Protein AF-A0A412AU76-F1 (afdb_monomer_lite)

Radius of gyration: 32.24 Å; chains: 1; bounding box: 71×30×71 Å

Structure (mmCIF, N/CA/C/O backbone):
data_AF-A0A412AU76-F1
#
_entry.id   AF-A0A412AU76-F1
#
loop_
_atom_site.group_PDB
_atom_site.id
_atom_site.type_symbol
_atom_site.label_atom_id
_atom_site.label_alt_id
_atom_site.label_comp_id
_atom_site.label_asym_id
_atom_site.label_entity_id
_atom_site.label_seq_id
_atom_site.pdbx_PDB_ins_code
_atom_site.Cartn_x
_atom_site.Cartn_y
_atom_site.Cartn_z
_atom_site.occupancy
_atom_site.B_iso_or_equiv
_atom_site.auth_seq_id
_atom_site.auth_comp_id
_atom_site.auth_asym_id
_atom_site.auth_atom_id
_atom_site.pdbx_PDB_model_num
ATOM 1 N N . MET A 1 1 ? -48.260 18.244 19.297 1.00 38.03 1 MET A N 1
ATOM 2 C CA . MET A 1 1 ? -47.382 17.431 20.155 1.00 38.03 1 MET A CA 1
ATOM 3 C C . MET A 1 1 ? -47.559 17.958 21.559 1.00 38.03 1 MET A C 1
ATOM 5 O O . MET A 1 1 ? -47.112 19.061 21.831 1.00 38.03 1 MET A O 1
ATOM 9 N N . THR A 1 2 ? -48.354 17.272 22.372 1.00 46.31 2 THR A N 1
ATOM 10 C CA . THR A 1 2 ? -48.491 17.573 23.798 1.00 46.31 2 THR A CA 1
ATOM 11 C C . THR A 1 2 ? -47.315 16.915 24.501 1.00 46.31 2 THR A C 1
ATOM 13 O O . THR A 1 2 ? -47.167 15.701 24.412 1.00 46.31 2 THR A O 1
ATOM 16 N N . GLU A 1 3 ? -46.452 17.716 25.121 1.00 54.84 3 GLU A N 1
ATOM 17 C CA . GLU A 1 3 ? -45.486 17.218 26.098 1.00 54.84 3 GLU A CA 1
ATOM 18 C C . GLU A 1 3 ? -46.295 16.601 27.243 1.00 54.84 3 GLU A C 1
ATOM 20 O O . GLU A 1 3 ? -46.923 17.313 28.029 1.00 54.84 3 GLU A O 1
ATOM 25 N N . GLU A 1 4 ? -46.370 15.272 27.284 1.00 61.22 4 GLU A N 1
ATOM 26 C CA . GLU A 1 4 ? -46.885 14.554 28.444 1.00 61.22 4 GLU A CA 1
ATOM 27 C C . GLU A 1 4 ? -45.905 14.806 29.594 1.00 61.22 4 GLU A C 1
ATOM 29 O O . GLU A 1 4 ? -44.838 14.201 29.675 1.00 61.22 4 GLU A O 1
ATOM 34 N N . MET A 1 5 ? -46.229 15.776 30.456 1.00 61.56 5 MET A N 1
ATOM 35 C CA . MET A 1 5 ? -45.533 15.965 31.727 1.00 61.56 5 MET A CA 1
ATOM 36 C C . MET A 1 5 ? -45.816 14.738 32.593 1.00 61.56 5 MET A C 1
ATOM 38 O O . MET A 1 5 ? -46.828 14.689 33.292 1.00 61.56 5 MET A O 1
ATOM 42 N N . MET A 1 6 ? -44.931 13.745 32.515 1.00 63.19 6 MET A N 1
ATOM 43 C CA . MET A 1 6 ? -44.938 12.595 33.414 1.00 63.19 6 MET A CA 1
ATOM 44 C C . MET A 1 6 ? -44.910 13.081 34.862 1.00 63.19 6 MET A C 1
ATOM 46 O O . MET A 1 6 ? -44.168 14.004 35.221 1.00 63.19 6 MET A O 1
ATOM 50 N N . SER A 1 7 ? -45.747 12.473 35.696 1.00 79.81 7 SER A N 1
ATOM 51 C CA . SER A 1 7 ? -45.766 12.788 37.120 1.00 79.81 7 SER A CA 1
ATOM 52 C C . SER A 1 7 ? -44.465 12.323 37.786 1.00 79.81 7 SER A C 1
ATOM 54 O O . SER A 1 7 ? -43.842 11.352 37.359 1.00 79.81 7 SER A O 1
ATOM 56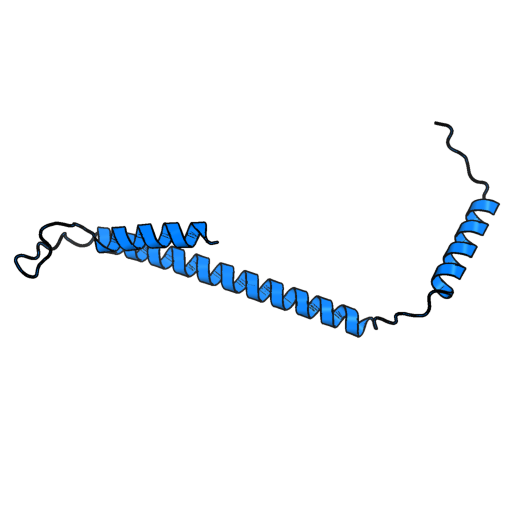 N N . LEU A 1 8 ? -44.041 12.993 38.862 1.00 77.00 8 LEU A N 1
ATOM 57 C CA . LEU A 1 8 ? -42.842 12.587 39.614 1.00 77.00 8 LEU A CA 1
ATOM 58 C C . LEU A 1 8 ? -42.929 11.137 40.129 1.00 77.00 8 LEU A C 1
ATOM 60 O O . LEU A 1 8 ? -41.902 10.472 40.237 1.00 77.00 8 LEU A O 1
ATOM 64 N N . ASP A 1 9 ? -44.141 10.643 40.394 1.00 82.19 9 ASP A N 1
ATOM 65 C CA . ASP A 1 9 ? -44.389 9.258 40.805 1.00 82.19 9 ASP A CA 1
ATOM 66 C C . ASP A 1 9 ? -44.166 8.256 39.662 1.00 82.19 9 ASP A C 1
ATOM 68 O O . ASP A 1 9 ? -43.622 7.177 39.898 1.00 82.19 9 ASP A O 1
ATOM 72 N N . GLU A 1 10 ? -44.523 8.603 38.422 1.00 81.06 10 GLU A N 1
ATOM 73 C CA . GLU A 1 10 ? -44.209 7.778 37.246 1.00 81.06 10 GLU A CA 1
ATOM 74 C C . GLU A 1 10 ? -42.708 7.716 36.994 1.00 81.06 10 GLU A C 1
ATOM 76 O O . GLU A 1 10 ? -42.169 6.627 36.818 1.00 81.06 10 GLU A O 1
ATOM 81 N N . VAL A 1 11 ? -42.012 8.851 37.093 1.00 82.00 11 VAL A N 1
ATOM 82 C CA . VAL A 1 11 ? -40.549 8.892 36.950 1.00 82.00 11 VAL A CA 1
ATOM 83 C C . VAL A 1 11 ? -39.869 8.054 38.038 1.00 82.00 11 VAL A C 1
ATOM 85 O O . VAL A 1 11 ? -38.929 7.311 37.764 1.00 82.00 11 VAL A O 1
ATOM 88 N N . ALA A 1 12 ? -40.349 8.125 39.283 1.00 83.38 12 ALA A N 1
ATOM 89 C CA . ALA A 1 12 ? -39.816 7.316 40.377 1.00 83.38 12 ALA A CA 1
ATOM 90 C C . ALA A 1 12 ? -40.063 5.814 40.164 1.00 83.38 12 ALA A C 1
ATOM 92 O O . ALA A 1 12 ? -39.200 4.991 40.483 1.00 83.38 12 ALA A O 1
ATOM 93 N N . LYS A 1 13 ? -41.225 5.457 39.610 1.00 88.00 13 LYS A N 1
ATOM 94 C CA . LYS A 1 13 ? -41.584 4.077 39.290 1.00 88.00 13 LYS A CA 1
ATOM 95 C C . LYS A 1 13 ? -40.725 3.521 38.153 1.00 88.00 13 LYS A C 1
ATOM 97 O O . LYS A 1 13 ? -40.157 2.447 38.323 1.00 88.00 13 LYS A O 1
ATOM 102 N N . GLU A 1 14 ? -40.546 4.268 37.067 1.00 84.81 14 GLU A N 1
ATOM 103 C CA . GLU A 1 14 ? -39.669 3.873 35.958 1.00 84.81 14 GLU A CA 1
ATOM 104 C C . GLU A 1 14 ? -38.211 3.728 36.405 1.00 84.81 14 GLU A C 1
ATOM 106 O O . GLU A 1 14 ? -37.556 2.741 36.075 1.00 84.81 14 GLU A O 1
ATOM 111 N N . CYS A 1 15 ? -37.706 4.653 37.228 1.00 82.50 15 CYS A N 1
ATOM 112 C CA . CYS A 1 15 ? -36.364 4.545 37.803 1.00 82.50 15 CYS A CA 1
ATOM 113 C C . CYS A 1 15 ? -36.197 3.279 38.653 1.00 82.50 15 CYS A C 1
ATOM 115 O O . CYS A 1 15 ? -35.145 2.639 38.615 1.00 82.50 15 CYS A O 1
ATOM 117 N N . LYS A 1 16 ? -37.225 2.907 39.421 1.00 88.00 16 LYS A N 1
ATOM 118 C CA . LYS A 1 16 ? -37.207 1.695 40.242 1.00 88.00 16 LYS A CA 1
ATOM 119 C C . LYS A 1 16 ? -37.237 0.434 39.381 1.00 88.00 16 LYS A C 1
ATOM 121 O O . LYS A 1 16 ? -36.441 -0.468 39.617 1.00 88.00 16 LYS A O 1
ATOM 126 N N . GLU A 1 17 ? -38.096 0.396 38.367 1.00 87.75 17 GLU A N 1
ATOM 127 C CA . GLU A 1 17 ? -38.194 -0.724 37.426 1.00 87.75 17 GLU A CA 1
ATOM 128 C C . GLU A 1 17 ? -36.901 -0.889 36.610 1.00 87.75 17 GLU A C 1
ATOM 130 O O . GLU A 1 17 ? -36.426 -2.008 36.433 1.00 87.75 17 GLU A O 1
ATOM 135 N N . ALA A 1 18 ? -36.263 0.211 36.196 1.00 79.06 18 ALA A N 1
ATOM 136 C CA . ALA A 1 18 ? -34.966 0.189 35.523 1.00 79.06 18 ALA A CA 1
ATOM 137 C C . ALA A 1 18 ? -33.836 -0.308 36.442 1.00 79.06 18 ALA A C 1
ATOM 139 O O . ALA A 1 18 ? -32.985 -1.088 36.014 1.00 79.06 18 ALA A O 1
ATOM 140 N N . ALA A 1 19 ? -33.832 0.108 37.712 1.00 80.50 19 ALA A N 1
ATOM 141 C CA . ALA A 1 19 ? -32.855 -0.354 38.694 1.00 80.50 19 ALA A CA 1
ATOM 142 C C . ALA A 1 19 ? -33.027 -1.846 39.019 1.00 80.50 19 ALA A C 1
ATOM 144 O O . ALA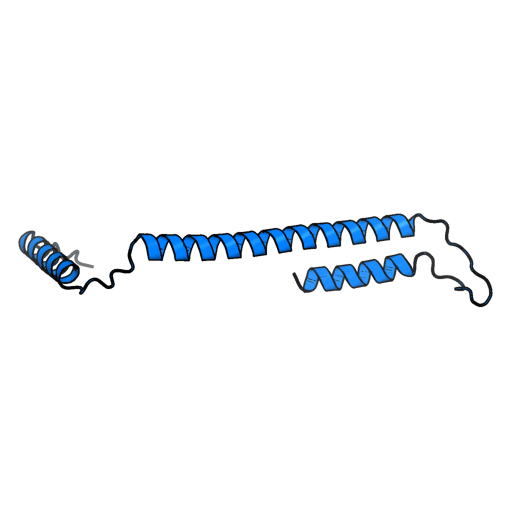 A 1 19 ? -32.042 -2.578 39.090 1.00 80.50 19 ALA A O 1
ATOM 145 N N . GLU A 1 20 ? -34.267 -2.310 39.177 1.00 83.88 20 GLU A N 1
ATOM 146 C CA . GLU A 1 20 ? -34.582 -3.726 39.378 1.00 83.88 20 GLU A CA 1
ATOM 147 C C . GLU A 1 20 ? -34.227 -4.552 38.139 1.00 83.88 20 GLU A C 1
ATOM 149 O O . GLU A 1 20 ? -33.637 -5.620 38.278 1.00 83.88 20 GLU A O 1
ATOM 154 N N . TYR A 1 21 ? -34.483 -4.035 36.935 1.00 79.25 21 TYR A N 1
ATOM 155 C CA . TYR A 1 21 ? -34.078 -4.672 35.685 1.00 79.25 21 TYR A CA 1
ATOM 156 C C . TYR A 1 21 ? -32.556 -4.842 35.609 1.00 79.25 21 TYR A C 1
ATOM 158 O O . TYR A 1 21 ? -32.087 -5.962 35.412 1.00 79.25 21 TYR A O 1
ATOM 166 N N . LEU A 1 22 ? -31.786 -3.776 35.857 1.00 69.56 22 LEU A N 1
ATOM 167 C CA . LEU A 1 22 ? -30.318 -3.815 35.876 1.00 69.56 22 LEU A CA 1
ATOM 168 C C . LEU A 1 22 ? -29.763 -4.752 36.957 1.00 69.56 22 LEU A C 1
ATOM 170 O O . LEU A 1 22 ? -28.793 -5.458 36.709 1.00 69.56 22 LEU A O 1
ATOM 174 N N . ALA A 1 23 ? -30.381 -4.790 38.139 1.00 72.62 23 ALA A N 1
ATOM 175 C CA . ALA A 1 23 ? -29.987 -5.696 39.217 1.00 72.62 23 ALA A CA 1
ATOM 176 C C . ALA A 1 23 ? -30.388 -7.159 38.952 1.00 72.62 23 ALA A C 1
ATOM 178 O O . ALA A 1 23 ? -29.755 -8.078 39.471 1.00 72.62 23 ALA A O 1
ATOM 179 N N . SER A 1 24 ? -31.453 -7.374 38.172 1.00 70.81 24 SER A N 1
ATOM 180 C CA . SER A 1 24 ? -31.962 -8.696 37.793 1.00 70.81 24 SER A CA 1
ATOM 181 C C . SER A 1 24 ? -31.281 -9.280 36.565 1.00 70.81 24 SER A C 1
ATOM 183 O O . SER A 1 24 ? -31.440 -10.477 36.315 1.00 70.81 24 SER A O 1
ATOM 185 N N . GLN A 1 25 ? -30.532 -8.468 35.805 1.00 66.44 25 GLN A N 1
ATOM 186 C CA . GLN A 1 25 ? -29.687 -9.003 34.755 1.00 66.44 25 GLN A CA 1
ATOM 187 C C . GLN A 1 25 ? -28.685 -9.941 35.433 1.00 66.44 25 GLN A C 1
ATOM 189 O O . GLN A 1 25 ? -27.881 -9.485 36.254 1.00 66.44 25 GLN A O 1
ATOM 194 N N . PRO A 1 26 ? -28.755 -11.261 35.162 1.00 52.69 26 PRO A N 1
ATOM 195 C CA . PRO A 1 26 ? -27.722 -12.158 35.630 1.00 52.69 26 PRO A CA 1
ATOM 196 C C . PRO A 1 26 ? -26.439 -11.582 35.064 1.00 52.69 26 PRO A C 1
ATOM 198 O O . PRO A 1 26 ? -26.402 -11.259 33.878 1.00 52.69 26 PRO A O 1
ATOM 201 N N . GLY A 1 27 ? -25.442 -11.370 35.919 1.00 59.59 27 GLY A N 1
ATOM 202 C CA . GLY A 1 27 ? -24.147 -10.915 35.464 1.00 59.59 27 GLY A CA 1
ATOM 203 C C . GLY A 1 27 ? -23.663 -11.881 34.393 1.00 59.59 27 GLY A C 1
ATOM 204 O O . GLY A 1 27 ? -23.038 -12.893 34.703 1.00 59.59 27 GLY A O 1
ATOM 205 N N . GLU A 1 28 ? -23.890 -11.540 33.128 1.00 58.44 28 GLU A N 1
ATOM 206 C CA . GLU A 1 28 ? -22.900 -11.745 32.097 1.00 58.44 28 GLU A CA 1
ATOM 207 C C . GLU A 1 28 ? -21.740 -10.876 32.557 1.00 58.44 28 GLU A C 1
ATOM 209 O O . GLU A 1 28 ? -21.555 -9.738 32.135 1.00 58.44 28 GLU A O 1
ATOM 214 N N . GLY A 1 29 ? -21.024 -11.393 33.558 1.00 58.25 29 GLY A N 1
ATOM 215 C CA . GLY A 1 29 ? -19.748 -10.907 34.008 1.00 58.25 29 GLY A CA 1
ATOM 216 C C . GLY A 1 29 ? -18.799 -11.171 32.864 1.00 58.25 29 GLY A C 1
ATOM 217 O O . GLY A 1 29 ? -17.960 -12.063 32.933 1.00 58.25 29 GLY A O 1
ATOM 218 N N . TYR A 1 30 ? -18.958 -10.403 31.791 1.00 58.81 30 TYR A N 1
ATOM 219 C CA . TYR A 1 30 ? -17.833 -9.980 31.006 1.00 58.81 30 TYR A CA 1
ATOM 220 C C . TYR A 1 30 ? -17.010 -9.164 31.988 1.00 58.81 30 TYR A C 1
ATOM 222 O O . TYR A 1 30 ? -17.245 -7.976 32.206 1.00 58.81 30 TYR A O 1
ATOM 230 N N . ASP A 1 31 ? -16.165 -9.891 32.716 1.00 78.00 31 ASP A N 1
ATOM 231 C CA . ASP A 1 31 ? -15.231 -9.343 33.672 1.00 78.00 31 ASP A CA 1
ATOM 232 C C . ASP A 1 31 ? -14.586 -8.130 33.008 1.00 78.00 31 ASP A C 1
ATOM 234 O O . ASP A 1 31 ? -14.213 -8.193 31.830 1.00 78.00 31 ASP A O 1
ATOM 238 N N . LEU A 1 32 ? -14.536 -7.005 33.718 1.00 76.25 32 LEU A N 1
ATOM 239 C CA . LEU A 1 32 ? -13.999 -5.765 33.165 1.00 76.25 32 LEU A CA 1
ATOM 240 C C . LEU A 1 32 ? -12.598 -6.020 32.588 1.00 76.25 32 LEU A C 1
ATOM 242 O O . LEU A 1 32 ? -12.256 -5.476 31.541 1.00 76.25 32 LEU A O 1
ATOM 246 N N . ASP A 1 33 ? -11.849 -6.938 33.202 1.00 79.31 33 ASP A N 1
ATOM 247 C CA . ASP A 1 33 ? -10.558 -7.422 32.718 1.00 79.31 33 ASP A CA 1
ATOM 248 C C . ASP A 1 33 ? -10.645 -8.154 31.369 1.00 79.31 33 ASP A C 1
ATOM 250 O O . ASP A 1 33 ? -9.798 -7.941 30.501 1.00 79.31 33 ASP A O 1
ATOM 254 N N . THR A 1 34 ? -11.681 -8.965 31.140 1.00 81.56 34 THR A N 1
ATOM 255 C CA . THR A 1 34 ? -11.926 -9.627 29.845 1.00 81.56 34 THR A CA 1
ATOM 256 C C . THR A 1 34 ? -12.285 -8.601 28.770 1.00 81.56 34 THR A C 1
ATOM 258 O O . THR A 1 34 ? -11.711 -8.625 27.684 1.00 81.56 34 THR A O 1
ATOM 261 N N . LEU A 1 35 ? -13.147 -7.629 29.087 1.00 83.38 35 LEU A N 1
ATOM 262 C CA . LEU A 1 35 ? -13.507 -6.555 28.154 1.00 83.38 35 LEU A CA 1
ATOM 263 C C . LEU A 1 35 ? -12.295 -5.687 27.780 1.00 83.38 35 LEU A C 1
ATOM 265 O O . LEU A 1 35 ? -12.091 -5.365 26.609 1.00 83.38 35 LEU A O 1
ATOM 269 N N . MET A 1 36 ? -11.480 -5.310 28.770 1.00 79.12 36 MET A N 1
ATOM 270 C CA . MET A 1 36 ? -10.252 -4.544 28.546 1.00 79.12 36 MET A CA 1
ATOM 271 C C . MET A 1 36 ? -9.249 -5.325 27.696 1.00 79.12 36 MET A C 1
ATOM 273 O O . MET A 1 36 ? -8.609 -4.749 26.817 1.00 79.12 36 MET A O 1
ATOM 277 N N . ARG A 1 37 ? -9.121 -6.637 27.925 1.00 83.06 37 ARG A N 1
ATOM 278 C CA . ARG A 1 37 ? -8.238 -7.503 27.140 1.00 83.06 37 ARG A CA 1
ATOM 279 C C . ARG A 1 37 ? -8.668 -7.581 25.679 1.00 83.06 37 ARG A C 1
ATOM 281 O O . ARG A 1 37 ? -7.824 -7.409 24.803 1.00 83.06 37 ARG A O 1
ATOM 288 N N . ASP A 1 38 ? -9.958 -7.775 25.424 1.00 84.38 38 ASP A N 1
ATOM 289 C CA . ASP A 1 38 ? -10.509 -7.841 24.068 1.00 84.38 38 ASP A CA 1
ATOM 290 C C . ASP A 1 38 ? -10.336 -6.508 23.330 1.00 84.38 38 ASP A C 1
ATOM 292 O O . ASP A 1 38 ? -9.930 -6.480 22.168 1.00 84.38 38 ASP A O 1
ATOM 296 N N . LYS A 1 39 ? -10.554 -5.383 24.021 1.00 82.06 39 LYS A N 1
ATOM 297 C CA . LYS A 1 39 ? -10.330 -4.048 23.449 1.00 82.06 39 LYS A CA 1
ATOM 298 C C . LYS A 1 39 ? -8.860 -3.764 23.157 1.00 82.06 39 LYS A C 1
ATOM 300 O O . LYS A 1 39 ? -8.560 -3.141 22.141 1.00 82.06 39 LYS A O 1
ATOM 305 N N . ASN A 1 40 ? -7.948 -4.242 24.002 1.00 83.12 40 ASN A N 1
ATOM 306 C CA . ASN A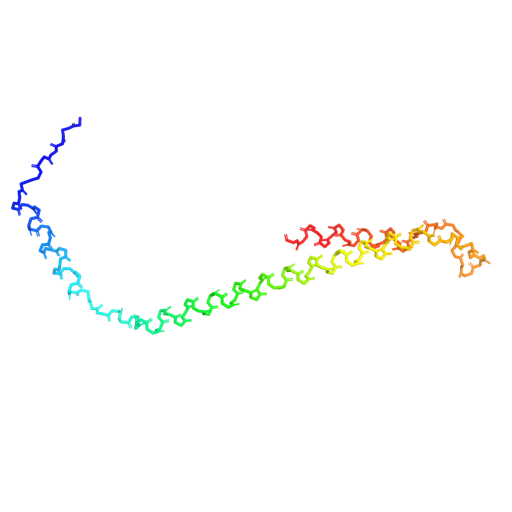 1 40 ? -6.515 -4.141 23.739 1.00 83.12 40 ASN A CA 1
ATOM 307 C C . ASN A 1 40 ? -6.096 -4.992 22.535 1.00 83.12 40 ASN A C 1
ATOM 309 O O . ASN A 1 40 ? -5.326 -4.512 21.711 1.00 83.12 40 ASN A O 1
ATOM 313 N N . LEU A 1 41 ? -6.633 -6.207 22.391 1.00 88.06 41 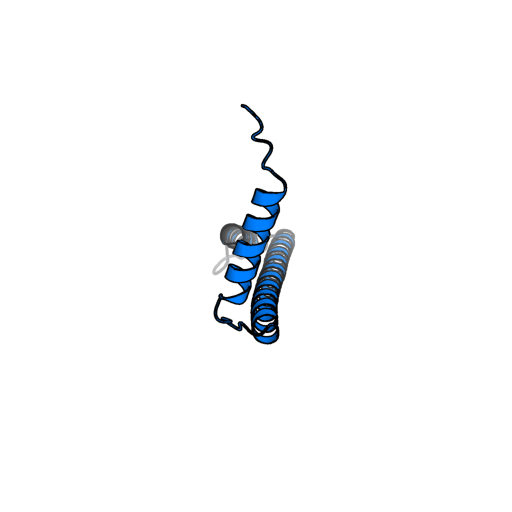LEU A N 1
ATOM 314 C CA . LEU A 1 41 ? -6.395 -7.057 21.218 1.00 88.06 41 LEU A CA 1
ATOM 315 C C . LEU A 1 41 ? -6.876 -6.381 19.925 1.00 88.06 41 LEU A C 1
ATOM 317 O O . LEU A 1 41 ? -6.118 -6.277 18.965 1.00 88.06 41 LEU A O 1
ATOM 321 N N . GLU A 1 42 ? -8.099 -5.846 19.919 1.00 84.44 42 GLU A N 1
ATOM 322 C CA . GLU A 1 42 ? -8.662 -5.109 18.778 1.00 84.44 42 GLU A CA 1
ATOM 323 C C . GLU A 1 42 ? -7.807 -3.878 18.412 1.00 84.44 42 GLU A C 1
ATOM 325 O O . GLU A 1 42 ? -7.599 -3.556 17.234 1.00 84.44 42 GLU A O 1
ATOM 330 N N . PHE A 1 43 ? -7.268 -3.195 19.425 1.00 84.38 43 PHE A N 1
ATOM 331 C CA . PHE A 1 43 ? -6.371 -2.061 19.241 1.00 84.38 43 PHE A CA 1
ATOM 332 C C . PHE A 1 43 ? -5.008 -2.477 18.670 1.00 84.38 43 PHE A C 1
ATOM 334 O O . PHE A 1 43 ? -4.535 -1.850 17.722 1.00 84.38 43 PHE A O 1
ATOM 341 N N . GLU A 1 44 ? -4.393 -3.544 19.182 1.00 85.88 44 GLU A N 1
ATOM 342 C CA . GLU A 1 44 ? -3.128 -4.079 18.662 1.00 85.88 44 GLU A CA 1
ATOM 343 C C . GLU A 1 44 ? -3.260 -4.561 17.212 1.00 85.88 44 GLU A C 1
ATOM 345 O O . GLU A 1 44 ? -2.402 -4.266 16.376 1.00 85.88 44 GLU A O 1
ATOM 350 N N . GLU A 1 45 ? -4.360 -5.234 16.869 1.00 85.81 45 GLU A N 1
ATOM 351 C CA . GLU A 1 45 ? -4.652 -5.625 15.487 1.00 85.81 45 GLU A CA 1
ATOM 352 C C . GLU A 1 45 ? -4.796 -4.404 14.571 1.00 85.81 45 GLU A C 1
ATOM 354 O O . GLU A 1 45 ? -4.257 -4.372 13.456 1.00 85.81 45 GLU A O 1
ATOM 359 N N . SER A 1 46 ? -5.485 -3.368 15.054 1.00 82.12 46 SER A N 1
ATOM 360 C CA . SER A 1 46 ? -5.662 -2.109 14.330 1.00 82.12 46 SER A CA 1
ATOM 361 C C . SER A 1 46 ? -4.333 -1.383 14.112 1.00 82.12 46 SER A C 1
ATOM 363 O O . SER A 1 46 ? -4.074 -0.907 13.001 1.00 82.12 46 SER A O 1
ATOM 365 N N . LEU A 1 47 ? -3.468 -1.346 15.130 1.00 84.31 47 LEU A N 1
ATOM 366 C CA . LEU A 1 47 ? -2.115 -0.803 15.033 1.00 84.31 47 LEU A CA 1
ATOM 367 C C . LEU A 1 47 ? -1.270 -1.594 14.038 1.00 84.31 47 LEU A C 1
ATOM 369 O O . LEU A 1 47 ? -0.708 -0.995 13.128 1.00 84.31 47 LEU A O 1
ATO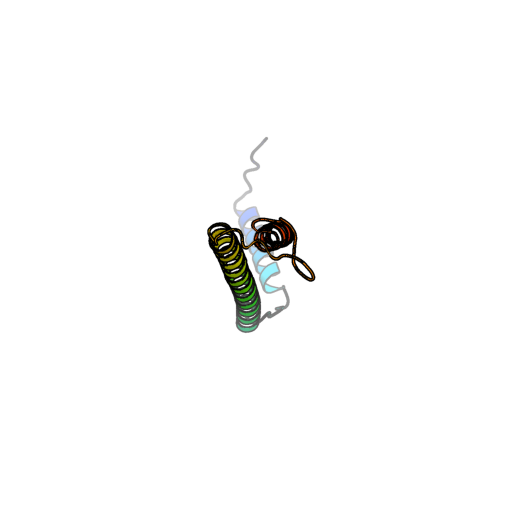M 373 N N . SER A 1 48 ? -1.256 -2.926 14.129 1.00 89.31 48 SER A N 1
ATOM 374 C CA . SER A 1 48 ? -0.523 -3.783 13.191 1.00 89.31 48 SER A CA 1
ATOM 375 C C . SER A 1 48 ? -0.972 -3.555 11.744 1.00 89.31 48 SER A C 1
ATOM 377 O O . SER A 1 48 ? -0.158 -3.498 10.819 1.00 89.31 48 SER A O 1
ATOM 379 N N . LYS A 1 49 ? -2.278 -3.372 11.518 1.00 87.06 49 LYS A N 1
ATOM 380 C CA . LYS A 1 49 ? -2.822 -3.048 10.194 1.00 87.06 49 LYS A CA 1
ATOM 381 C C . LYS A 1 49 ? -2.390 -1.660 9.718 1.00 87.06 49 LYS A C 1
ATOM 383 O O . LYS A 1 49 ? -2.082 -1.500 8.537 1.00 87.06 49 LYS A O 1
ATOM 388 N N . ALA A 1 50 ? -2.375 -0.664 10.602 1.00 85.81 50 ALA A N 1
ATOM 389 C CA . ALA A 1 50 ? -1.892 0.678 10.287 1.00 85.81 50 ALA A CA 1
ATOM 390 C C . ALA A 1 50 ? -0.390 0.680 9.959 1.00 85.81 50 ALA A C 1
ATOM 392 O O . ALA A 1 50 ? 0.024 1.300 8.984 1.00 85.81 50 ALA A O 1
ATOM 393 N N . GLU A 1 51 ? 0.406 -0.085 10.700 1.00 88.19 51 GLU A N 1
ATOM 394 C CA . GLU A 1 51 ? 1.843 -0.247 10.480 1.00 88.19 51 GLU A CA 1
ATOM 395 C C . GLU A 1 51 ? 2.133 -0.902 9.124 1.00 88.19 51 GLU A C 1
ATOM 397 O O . GLU A 1 51 ? 2.931 -0.395 8.340 1.00 88.19 51 GLU A O 1
ATOM 402 N N . LYS A 1 52 ? 1.398 -1.967 8.773 1.00 86.88 52 LYS A N 1
ATOM 403 C CA . LYS A 1 52 ? 1.480 -2.598 7.443 1.00 86.88 52 LYS A CA 1
ATOM 404 C C . LYS A 1 52 ? 1.114 -1.633 6.315 1.00 86.88 52 LYS A C 1
ATOM 406 O O . LYS A 1 52 ? 1.751 -1.659 5.264 1.00 86.88 52 LYS A O 1
ATOM 411 N N . ARG A 1 53 ? 0.109 -0.773 6.519 1.00 87.62 53 ARG A N 1
ATOM 412 C CA . ARG A 1 53 ? -0.254 0.278 5.550 1.00 87.62 53 ARG A CA 1
ATOM 413 C C . ARG A 1 53 ? 0.865 1.304 5.387 1.00 87.62 53 ARG A C 1
ATOM 415 O O . ARG A 1 53 ? 1.157 1.686 4.259 1.00 87.62 53 ARG A O 1
ATOM 422 N N . LEU A 1 54 ? 1.503 1.710 6.485 1.00 89.88 54 LEU A N 1
ATOM 423 C CA . LEU A 1 54 ? 2.637 2.634 6.465 1.00 89.88 54 LEU A CA 1
ATOM 424 C C . LEU A 1 54 ? 3.833 2.036 5.711 1.00 89.88 54 LEU A C 1
ATOM 426 O O . LEU A 1 54 ? 4.384 2.685 4.826 1.00 89.88 54 LEU A O 1
ATOM 430 N N . ILE A 1 55 ? 4.202 0.789 6.023 1.00 88.38 55 ILE A N 1
ATOM 431 C CA . ILE A 1 55 ? 5.297 0.072 5.350 1.00 88.38 55 ILE A CA 1
ATOM 432 C C . ILE A 1 55 ? 5.028 -0.003 3.847 1.00 88.38 55 ILE A C 1
ATOM 434 O O . ILE A 1 55 ? 5.890 0.363 3.053 1.00 88.38 55 ILE A O 1
ATOM 438 N N . ARG A 1 56 ? 3.809 -0.386 3.455 1.00 88.62 56 ARG A N 1
ATOM 439 C CA . ARG A 1 56 ? 3.414 -0.457 2.045 1.00 88.62 56 ARG A CA 1
ATOM 440 C C . ARG A 1 56 ? 3.491 0.902 1.344 1.00 88.62 56 ARG A C 1
ATOM 442 O O . ARG A 1 56 ? 3.961 0.970 0.213 1.00 88.62 56 ARG A O 1
ATOM 449 N N . ALA A 1 57 ? 3.045 1.978 1.993 1.00 90.44 57 ALA A N 1
ATOM 450 C CA . ALA A 1 57 ? 3.144 3.326 1.432 1.00 90.44 57 ALA A CA 1
ATOM 451 C C . ALA A 1 57 ? 4.610 3.725 1.183 1.00 90.44 57 ALA A C 1
ATOM 453 O O . ALA A 1 57 ? 4.935 4.236 0.114 1.00 90.44 57 ALA A O 1
ATOM 454 N N . ASN A 1 58 ? 5.499 3.405 2.126 1.00 92.75 58 ASN A N 1
ATOM 455 C CA . ASN A 1 58 ? 6.935 3.641 1.996 1.00 92.75 58 ASN A CA 1
ATOM 456 C C . ASN A 1 58 ? 7.573 2.787 0.880 1.00 92.75 58 ASN A C 1
ATOM 458 O O . ASN A 1 58 ? 8.440 3.256 0.149 1.00 92.75 58 ASN A O 1
ATOM 462 N N . GLU A 1 59 ? 7.147 1.534 0.706 1.00 93.19 59 GLU A N 1
ATOM 463 C CA . GLU A 1 59 ? 7.593 0.683 -0.409 1.00 93.19 59 GLU A CA 1
ATOM 464 C C . GLU A 1 59 ? 7.163 1.239 -1.773 1.00 93.19 59 GLU A C 1
ATOM 466 O O . GLU A 1 59 ? 7.968 1.250 -2.704 1.00 93.19 59 GLU A O 1
ATOM 471 N N . ILE A 1 60 ? 5.931 1.748 -1.882 1.00 94.94 60 ILE A N 1
ATOM 472 C CA . ILE A 1 60 ? 5.433 2.415 -3.094 1.00 94.94 60 ILE A CA 1
ATOM 473 C C . ILE A 1 60 ? 6.284 3.650 -3.416 1.00 94.94 60 ILE A C 1
ATOM 475 O O . ILE A 1 60 ? 6.755 3.780 -4.544 1.00 94.94 60 ILE A O 1
ATOM 479 N N . GLU A 1 61 ? 6.545 4.511 -2.430 1.00 95.31 61 GLU A N 1
ATOM 480 C CA . GLU A 1 61 ? 7.386 5.703 -2.606 1.00 95.31 61 GLU A CA 1
ATOM 481 C C . GLU A 1 61 ? 8.810 5.336 -3.062 1.00 95.31 61 GLU A C 1
ATOM 483 O O . GLU A 1 61 ? 9.362 5.945 -3.983 1.00 95.31 61 GLU A O 1
ATOM 488 N N . ASN A 1 62 ? 9.398 4.289 -2.477 1.00 95.19 62 ASN A N 1
ATOM 489 C CA . ASN A 1 62 ? 10.719 3.803 -2.877 1.00 95.19 62 ASN A CA 1
ATOM 490 C C . ASN A 1 62 ? 10.749 3.326 -4.337 1.00 95.19 62 ASN A C 1
ATOM 492 O O . ASN A 1 62 ? 11.724 3.587 -5.048 1.00 95.19 62 ASN A O 1
ATOM 496 N N . LEU A 1 63 ? 9.696 2.644 -4.798 1.00 95.25 63 LEU A N 1
ATOM 497 C CA . LEU A 1 63 ? 9.576 2.196 -6.187 1.00 95.25 63 LEU A CA 1
ATOM 498 C C . LEU A 1 63 ? 9.435 3.375 -7.156 1.00 95.25 63 LEU A C 1
ATOM 500 O O . LEU A 1 63 ? 10.113 3.399 -8.183 1.00 95.25 63 LEU A O 1
ATOM 504 N N . GLU A 1 64 ? 8.628 4.379 -6.818 1.00 94.75 64 GLU A N 1
ATOM 505 C CA . GLU A 1 64 ? 8.509 5.609 -7.613 1.00 94.75 64 GLU A CA 1
ATOM 506 C C . GLU A 1 64 ? 9.845 6.351 -7.708 1.00 94.75 64 GLU A C 1
ATOM 508 O O . GLU A 1 64 ? 10.264 6.773 -8.789 1.00 94.75 64 GLU A O 1
ATOM 513 N N . CYS A 1 65 ? 10.557 6.458 -6.586 1.00 95.06 65 CYS A N 1
ATOM 514 C CA . CYS A 1 65 ? 11.867 7.092 -6.539 1.00 95.06 65 CYS A CA 1
ATOM 515 C C . CYS A 1 65 ? 12.883 6.335 -7.411 1.00 95.06 65 CYS A C 1
ATOM 517 O O . CYS A 1 65 ? 13.613 6.943 -8.201 1.00 95.06 65 CYS A O 1
ATOM 519 N N . LEU A 1 66 ? 12.887 4.998 -7.343 1.00 92.25 66 LEU A N 1
ATOM 520 C CA . LEU A 1 66 ? 13.718 4.153 -8.199 1.00 92.25 66 LEU A CA 1
ATOM 521 C C . LEU A 1 66 ? 13.395 4.357 -9.685 1.00 92.25 66 LEU A C 1
ATOM 523 O O . LEU A 1 66 ? 14.317 4.539 -10.482 1.00 92.25 66 LEU A O 1
ATOM 527 N N . ALA A 1 67 ? 12.115 4.371 -10.062 1.00 90.44 67 ALA A N 1
ATOM 528 C CA . ALA A 1 67 ? 11.692 4.618 -11.439 1.00 90.44 67 ALA A CA 1
ATOM 529 C C . ALA A 1 67 ? 12.197 5.980 -11.943 1.00 90.44 67 ALA A C 1
ATOM 531 O O . ALA A 1 67 ? 12.830 6.048 -12.999 1.00 90.44 67 ALA A O 1
ATOM 532 N N . ALA A 1 68 ? 12.032 7.038 -11.146 1.00 90.19 68 ALA A N 1
ATOM 533 C CA . ALA A 1 68 ? 12.520 8.378 -11.471 1.00 90.19 68 ALA A CA 1
ATOM 534 C C . ALA A 1 68 ? 14.054 8.446 -11.602 1.00 90.19 68 ALA A C 1
ATOM 536 O O . ALA A 1 68 ? 14.589 9.214 -12.408 1.00 90.19 68 ALA A O 1
ATOM 537 N N . HIS A 1 69 ? 14.797 7.654 -10.824 1.00 89.12 69 HIS A N 1
ATOM 538 C CA . HIS A 1 69 ? 16.249 7.543 -10.973 1.00 89.12 69 HIS A CA 1
ATOM 539 C C . HIS A 1 69 ? 16.648 6.819 -12.257 1.00 89.12 69 HIS A C 1
ATOM 541 O O . HIS A 1 69 ? 17.543 7.290 -12.963 1.00 89.12 69 HIS A O 1
ATOM 547 N N . LEU A 1 70 ? 15.971 5.718 -12.583 1.00 83.94 70 LEU A N 1
ATOM 548 C CA . LEU A 1 70 ? 16.206 4.969 -13.815 1.00 83.94 70 LEU A CA 1
ATOM 549 C C . LEU A 1 70 ? 15.922 5.817 -15.056 1.00 83.94 70 LEU A C 1
ATOM 551 O O . LEU A 1 70 ? 16.631 5.681 -16.048 1.00 83.94 70 LEU A O 1
ATOM 555 N N . GLU A 1 71 ? 14.962 6.743 -14.990 1.00 83.75 71 GLU A N 1
ATOM 556 C CA . GLU A 1 71 ? 14.653 7.627 -16.114 1.00 83.75 71 GLU A CA 1
ATOM 557 C C . GLU A 1 71 ? 15.762 8.604 -16.493 1.00 83.75 71 GLU A C 1
ATOM 559 O O . GLU A 1 71 ? 15.872 9.018 -17.652 1.00 83.75 71 GLU A O 1
ATOM 564 N N . ARG A 1 72 ? 16.560 8.988 -15.497 1.00 82.38 72 ARG A N 1
ATOM 565 C CA . ARG A 1 72 ? 17.669 9.936 -15.636 1.00 82.38 72 ARG A CA 1
ATOM 566 C C . ARG A 1 72 ? 18.943 9.267 -16.129 1.00 82.38 72 ARG A C 1
ATOM 568 O O . ARG A 1 72 ? 19.894 9.972 -16.473 1.00 82.38 72 ARG A O 1
ATOM 575 N N . LEU A 1 73 ? 18.991 7.935 -16.138 1.00 76.25 73 LEU A N 1
ATOM 576 C CA . LEU A 1 73 ? 20.141 7.224 -16.669 1.00 76.25 73 LEU A CA 1
ATOM 577 C C . LEU A 1 73 ? 20.251 7.480 -18.179 1.00 76.25 73 LEU A C 1
ATOM 579 O O . LEU A 1 73 ? 19.236 7.564 -18.878 1.00 76.25 73 LEU A O 1
ATOM 583 N N . PRO A 1 74 ? 21.477 7.615 -18.713 1.00 70.19 74 PRO A N 1
ATOM 584 C CA . PRO A 1 74 ? 21.675 7.712 -20.149 1.00 70.19 74 PRO A CA 1
ATOM 585 C C . PRO A 1 74 ? 20.985 6.540 -20.845 1.00 70.19 74 PRO A C 1
ATOM 587 O O . PRO A 1 74 ? 21.124 5.392 -20.424 1.00 70.19 74 PRO A O 1
ATOM 590 N N . ARG A 1 75 ? 20.250 6.815 -21.927 1.00 66.44 75 ARG A N 1
ATOM 591 C CA . ARG A 1 75 ? 19.611 5.760 -22.722 1.00 66.44 75 ARG A CA 1
ATOM 592 C C . ARG A 1 75 ? 20.709 4.882 -23.317 1.00 66.44 75 ARG A C 1
ATOM 594 O O . ARG A 1 75 ? 21.340 5.251 -24.305 1.00 66.44 75 ARG A O 1
ATOM 601 N N . HIS A 1 76 ? 20.980 3.747 -22.687 1.00 55.41 76 HIS A N 1
ATOM 602 C CA . HIS A 1 76 ? 21.993 2.822 -23.165 1.00 55.41 76 HIS A CA 1
ATOM 603 C C . HIS A 1 76 ? 21.453 2.094 -24.401 1.00 55.41 76 HIS A C 1
ATOM 605 O O . HIS A 1 76 ? 20.505 1.315 -24.321 1.00 55.41 76 HIS A O 1
ATOM 611 N N . CYS A 1 77 ? 22.045 2.371 -25.563 1.00 50.56 77 CYS A N 1
ATOM 612 C CA . CYS A 1 77 ? 21.783 1.632 -26.791 1.00 50.56 77 CYS A CA 1
ATOM 613 C C . CYS A 1 77 ? 22.501 0.280 -26.707 1.00 50.56 77 CYS A C 1
ATOM 615 O O . CYS A 1 77 ? 23.711 0.193 -26.906 1.00 50.56 77 CYS A O 1
ATOM 617 N N . PHE A 1 78 ? 21.768 -0.782 -26.409 1.00 52.03 78 PHE A N 1
ATOM 618 C CA . PHE A 1 78 ? 22.260 -2.150 -26.518 1.00 52.03 78 PHE A CA 1
ATOM 619 C C . PHE A 1 78 ? 22.056 -2.609 -27.995 1.00 52.03 78 PHE A C 1
ATOM 621 O O . PHE A 1 78 ? 20.970 -2.406 -28.528 1.00 52.03 78 PHE A O 1
ATOM 628 N N . HIS A 1 79 ? 23.041 -3.222 -28.693 1.00 44.78 79 HIS A N 1
ATOM 629 C CA . HIS A 1 79 ? 22.940 -3.652 -30.124 1.00 44.78 79 HIS A CA 1
ATOM 630 C C . HIS A 1 79 ? 23.164 -5.167 -30.529 1.00 44.78 79 HIS A C 1
ATOM 632 O O . HIS A 1 79 ? 24.301 -5.514 -30.853 1.00 44.78 79 HIS A O 1
ATOM 638 N N . GLY A 1 80 ? 22.125 -6.056 -30.516 1.00 53.97 80 GLY A N 1
ATOM 639 C CA . GLY A 1 80 ? 22.154 -7.571 -30.582 1.00 53.97 80 GLY A CA 1
ATOM 640 C C . GLY A 1 80 ? 21.198 -8.318 -29.579 1.00 53.97 80 GLY A C 1
ATOM 641 O O . GLY A 1 80 ? 20.008 -8.040 -29.620 1.00 53.97 80 GLY A O 1
ATOM 642 N N . ASN A 1 81 ? 21.666 -9.129 -28.594 1.00 51.25 81 ASN A N 1
ATOM 643 C CA . ASN A 1 81 ? 20.915 -9.577 -27.373 1.00 51.25 81 ASN A CA 1
ATOM 644 C C . ASN A 1 81 ? 20.582 -8.399 -26.427 1.00 51.25 81 ASN A C 1
ATOM 646 O O . ASN A 1 81 ? 21.019 -8.286 -25.284 1.00 51.25 81 ASN A O 1
ATOM 650 N N . GLN A 1 82 ? 19.981 -7.393 -27.012 1.00 45.34 82 GLN A N 1
ATOM 651 C CA . GLN A 1 82 ? 20.376 -6.028 -26.775 1.00 45.34 82 GLN A CA 1
ATOM 652 C C . GLN A 1 82 ? 19.169 -5.235 -27.251 1.00 45.34 82 GLN A C 1
ATOM 654 O O . GLN A 1 82 ? 18.810 -5.237 -28.429 1.00 45.34 82 GLN A O 1
ATOM 659 N N . MET A 1 83 ? 18.493 -4.645 -26.273 1.00 49.66 83 MET A N 1
ATOM 660 C CA . MET A 1 83 ? 17.279 -3.886 -26.496 1.00 49.66 83 MET A CA 1
ATOM 661 C C . MET A 1 83 ? 17.581 -2.687 -27.390 1.00 49.66 83 MET A C 1
ATOM 663 O O . MET A 1 83 ? 18.146 -1.678 -26.959 1.00 49.66 83 MET A O 1
ATOM 667 N N . THR A 1 84 ? 17.157 -2.802 -28.643 1.00 48.91 84 THR A N 1
ATOM 668 C CA . THR A 1 84 ? 17.052 -1.693 -29.578 1.00 48.91 84 THR A CA 1
ATOM 669 C C . THR A 1 84 ? 15.907 -0.796 -29.125 1.00 48.91 84 THR A C 1
ATOM 671 O O . THR A 1 84 ? 14.762 -0.977 -29.519 1.00 48.91 84 THR A O 1
ATOM 674 N N . GLY A 1 85 ? 16.244 0.163 -28.267 1.00 54.78 85 GLY A N 1
ATOM 675 C CA . GLY A 1 85 ? 15.472 1.383 -28.067 1.00 54.78 85 GLY A CA 1
ATOM 676 C C . GLY A 1 85 ? 14.205 1.247 -27.229 1.00 54.78 85 GLY A C 1
ATOM 677 O O . GLY A 1 85 ? 13.117 1.494 -27.726 1.00 54.78 85 GLY A O 1
ATOM 678 N N . PHE A 1 86 ? 14.360 1.023 -25.927 1.00 51.88 86 PHE A N 1
ATOM 679 C CA . PHE A 1 86 ? 13.392 1.524 -24.953 1.00 51.88 86 PHE A CA 1
ATOM 680 C C . PHE A 1 86 ? 14.158 2.303 -23.895 1.00 51.88 86 PHE A C 1
ATOM 682 O O . PHE A 1 86 ? 14.671 1.738 -22.931 1.00 51.88 86 PHE A O 1
ATOM 689 N N . GLY A 1 87 ? 14.290 3.614 -24.112 1.00 57.09 87 GLY A N 1
ATOM 690 C CA . GLY A 1 87 ? 14.711 4.507 -23.041 1.00 57.09 87 GLY A CA 1
ATOM 691 C C . GLY A 1 87 ? 13.750 4.304 -21.877 1.00 57.09 87 GLY A C 1
ATOM 692 O O . GLY A 1 87 ? 12.586 4.666 -21.989 1.00 57.09 87 GLY A O 1
ATOM 693 N N . ASN A 1 88 ? 14.257 3.685 -20.815 1.00 66.75 88 ASN A N 1
ATOM 694 C CA . ASN A 1 88 ? 13.590 3.494 -19.534 1.00 66.75 88 ASN A CA 1
ATOM 695 C C . ASN A 1 88 ? 12.453 2.444 -19.516 1.00 66.75 88 ASN A C 1
ATOM 697 O O . ASN A 1 88 ? 11.502 2.577 -18.759 1.00 66.75 88 ASN A O 1
ATOM 701 N N . TYR A 1 89 ? 12.569 1.343 -20.277 1.00 77.56 89 TYR A N 1
ATOM 702 C CA . TYR A 1 89 ? 11.623 0.203 -20.187 1.00 77.56 89 TYR A CA 1
ATOM 703 C C . TYR A 1 89 ? 11.374 -0.267 -18.744 1.00 77.56 89 TYR A C 1
ATOM 705 O O . TYR A 1 89 ? 10.248 -0.553 -18.354 1.00 77.56 89 TYR A O 1
ATOM 713 N N . ILE A 1 90 ? 12.438 -0.310 -17.937 1.00 82.06 90 ILE A N 1
ATOM 714 C CA . ILE A 1 90 ? 12.363 -0.748 -16.542 1.00 82.06 90 ILE A CA 1
ATOM 715 C C . ILE A 1 90 ? 11.595 0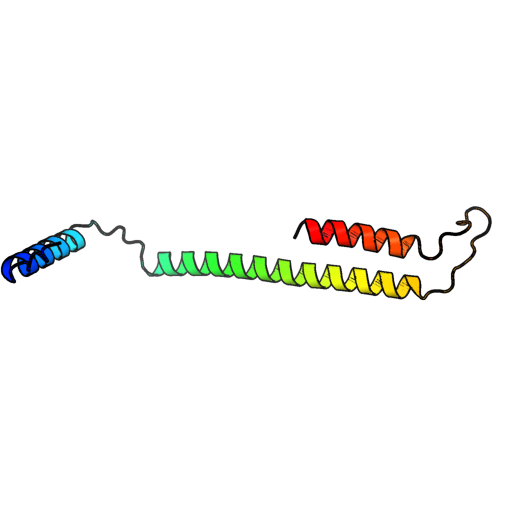.266 -15.682 1.00 82.06 90 ILE A C 1
ATOM 717 O O . ILE A 1 90 ? 10.823 -0.156 -14.830 1.00 82.06 90 ILE A O 1
ATOM 721 N N . SER A 1 91 ? 11.750 1.580 -15.904 1.00 86.81 91 SER A N 1
ATOM 722 C CA . SER A 1 91 ? 10.972 2.567 -15.140 1.00 86.81 91 SER A CA 1
ATOM 723 C C . SER A 1 91 ? 9.488 2.486 -15.487 1.00 86.81 91 SER A C 1
ATOM 725 O O . SER A 1 91 ? 8.667 2.553 -14.582 1.00 86.81 91 SER A O 1
ATOM 727 N N . ALA A 1 92 ? 9.149 2.260 -16.762 1.00 85.88 92 ALA A N 1
ATOM 728 C CA . ALA A 1 92 ? 7.768 2.071 -17.200 1.00 85.88 92 ALA A CA 1
ATOM 729 C C . ALA A 1 92 ? 7.113 0.862 -16.512 1.00 85.88 92 ALA A C 1
ATOM 731 O O . ALA A 1 92 ? 6.046 1.005 -15.929 1.00 85.88 92 ALA A O 1
ATOM 732 N N . ILE A 1 93 ? 7.797 -0.291 -16.469 1.00 89.88 93 ILE A N 1
ATOM 733 C CA . ILE A 1 93 ? 7.305 -1.470 -15.733 1.00 89.88 93 ILE A CA 1
ATOM 734 C C . ILE A 1 93 ? 7.082 -1.153 -14.249 1.00 89.88 93 ILE A C 1
ATOM 736 O O . ILE A 1 93 ? 6.107 -1.612 -13.658 1.00 89.88 93 ILE A O 1
ATOM 740 N N . ILE A 1 94 ? 7.998 -0.404 -13.627 1.00 92.19 94 ILE A N 1
ATOM 741 C CA . ILE A 1 94 ? 7.875 -0.052 -12.210 1.00 92.19 94 ILE A CA 1
ATOM 742 C C . ILE A 1 94 ? 6.670 0.869 -11.984 1.00 92.19 94 ILE A C 1
ATOM 744 O O . ILE A 1 94 ? 5.937 0.646 -11.025 1.00 92.19 94 ILE A O 1
ATOM 748 N N . TYR A 1 95 ? 6.427 1.852 -12.855 1.00 93.31 95 TYR A N 1
ATOM 749 C CA . TYR A 1 95 ? 5.242 2.706 -12.754 1.00 93.31 95 TYR A CA 1
ATOM 750 C C . TYR A 1 95 ? 3.942 1.910 -12.903 1.00 93.31 95 TYR A C 1
ATOM 752 O O . TYR A 1 95 ? 3.067 2.050 -12.051 1.00 93.31 95 TYR A O 1
ATOM 760 N N . ASP A 1 96 ? 3.852 1.015 -13.890 1.00 92.62 96 ASP A N 1
ATOM 761 C CA . ASP A 1 96 ? 2.679 0.148 -14.070 1.00 92.62 96 ASP A CA 1
ATOM 762 C C . ASP A 1 96 ? 2.432 -0.718 -12.819 1.00 92.62 96 ASP A C 1
ATOM 764 O O . ASP A 1 96 ? 1.304 -0.865 -12.345 1.00 92.62 96 ASP A O 1
ATOM 768 N N . ALA A 1 97 ? 3.497 -1.270 -12.228 1.00 92.06 97 ALA A N 1
ATOM 769 C CA . ALA A 1 97 ? 3.398 -2.042 -10.991 1.00 92.06 97 ALA A CA 1
ATOM 770 C C . ALA A 1 97 ? 2.942 -1.179 -9.801 1.00 92.06 97 ALA A C 1
ATOM 772 O O . ALA A 1 97 ? 2.142 -1.634 -8.981 1.00 92.06 97 ALA A O 1
ATOM 773 N N . VAL A 1 98 ? 3.424 0.063 -9.701 1.00 94.44 98 VAL A N 1
ATOM 774 C CA . VAL A 1 98 ? 3.009 1.019 -8.666 1.00 94.44 98 VAL A CA 1
ATOM 775 C C . VAL A 1 98 ? 1.526 1.371 -8.793 1.00 94.44 98 VAL A C 1
ATOM 777 O O . VAL A 1 98 ? 0.847 1.421 -7.768 1.00 94.44 98 VAL A O 1
ATOM 780 N N . GLU A 1 99 ? 1.000 1.571 -10.004 1.00 93.88 99 GLU A N 1
ATOM 781 C CA . GLU A 1 99 ? -0.435 1.820 -10.215 1.00 93.88 99 GLU A CA 1
ATOM 782 C C . GLU A 1 99 ? -1.281 0.662 -9.672 1.00 93.88 99 GLU A C 1
ATOM 784 O O . GLU A 1 99 ? -2.163 0.872 -8.839 1.00 93.88 99 GLU A O 1
ATOM 789 N N . VAL A 1 100 ? -0.920 -0.579 -10.011 1.00 92.19 100 VAL A N 1
ATOM 790 C CA . VAL A 1 100 ? -1.598 -1.774 -9.484 1.00 92.19 100 VAL A CA 1
ATOM 791 C C . VAL A 1 100 ? -1.499 -1.857 -7.956 1.00 92.19 100 VAL A C 1
ATOM 793 O O . VAL A 1 100 ? -2.453 -2.255 -7.281 1.00 92.19 100 VAL A O 1
ATOM 796 N N . LEU A 1 101 ? -0.355 -1.495 -7.370 1.00 89.38 101 LEU A N 1
ATOM 797 C CA . LEU A 1 101 ? -0.180 -1.501 -5.917 1.00 89.38 101 LEU A CA 1
ATOM 798 C C . LEU A 1 101 ? -1.019 -0.422 -5.223 1.00 89.38 101 LEU A C 1
ATOM 800 O O . LEU A 1 101 ? -1.506 -0.678 -4.119 1.00 89.38 101 LEU A O 1
ATOM 804 N N . LYS A 1 102 ? -1.223 0.740 -5.846 1.00 89.12 102 LYS A N 1
ATOM 805 C CA . LYS A 1 102 ? -2.091 1.805 -5.325 1.00 89.12 102 LYS A CA 1
ATOM 806 C C . LYS A 1 102 ? -3.567 1.421 -5.389 1.00 89.12 102 LYS A C 1
ATOM 808 O O . LYS A 1 102 ? -4.264 1.615 -4.399 1.00 89.12 102 LYS A O 1
ATOM 813 N N . ASP A 1 103 ? -4.007 0.793 -6.477 1.00 86.19 103 ASP A N 1
ATOM 814 C CA . ASP A 1 103 ? -5.406 0.374 -6.658 1.00 86.19 103 ASP A CA 1
ATOM 815 C C . ASP A 1 103 ? -5.839 -0.732 -5.683 1.00 86.19 103 ASP A C 1
ATOM 817 O O . ASP A 1 103 ? -7.011 -0.851 -5.334 1.00 86.19 103 ASP A O 1
ATOM 821 N N . ASN A 1 104 ? -4.887 -1.535 -5.203 1.00 71.50 104 ASN A N 1
ATOM 822 C CA . ASN A 1 104 ? -5.123 -2.603 -4.230 1.00 71.50 104 ASN A CA 1
ATOM 823 C C . ASN A 1 104 ? -4.908 -2.163 -2.761 1.00 71.50 104 ASN A C 1
ATOM 825 O O . ASN A 1 104 ? -4.589 -3.019 -1.922 1.00 71.50 104 ASN A O 1
ATOM 829 N N . SER A 1 105 ? -4.950 -0.860 -2.452 1.00 59.25 105 SER A N 1
ATOM 830 C CA . SER A 1 105 ? -4.661 -0.290 -1.115 1.00 59.25 105 SER A CA 1
ATOM 831 C C . SER A 1 105 ? -5.903 0.080 -0.305 1.00 59.25 105 SER A C 1
ATOM 833 O O . SER A 1 105 ? -6.896 0.545 -0.899 1.00 59.25 105 SER A O 1
#

Secondary structure (DSSP, 8-state):
-------HHHHHHHHHHHHHHHHHS------HHHHHHHHHHHHHHHHHHHHHHHHHHHHHHHHHHHHHHHHTS------BSB-SS-TTHHHHHHHHHHHHHHHT-

pLDDT: mean 77.63, std 14.77, range [38.03, 95.31]

Foldseek 3Di:
DDPPPDDPVNVVVVVVVVVVVVVPPDPPPPPVVVVVVVVVVVVVVVVVVVVVVVVLVVVLVVLLVVLVVQLPDPQDAADDVTDHDDRRPVSVVSVVVSVVSVVVD

Sequence (105 aa):
MTEEMMSLDEVAKECKEAAEYLASQPGEGYDLDTLMRDKNLEFEESLSKAEKRLIRANEIENLECLAAHLERLPRHCFHGNQMTGFGNYISAIIYDAVEVLKDNS